Protein AF-A0A7W7YBB4-F1 (afdb_monomer_lite)

Organism: NCBI:txid48466

Secondary structure (DSSP, 8-state):
-----------------------PPPS--EEEEEEEEEEEEEEEEEEETTEEEEEEEEEEPPSS-EETTEE-S-TTS--GGGGGTTTS-GGG-EEEEEE-SSEEEEEEETTEEEEEEEE-SSS-EEEEEEEEEEPP----

Radius of gyration: 27.36 Å; chains: 1; bounding box: 94×50×56 Å

Structure (mmCIF, N/CA/C/O backbone):
data_AF-A0A7W7YBB4-F1
#
_entry.id   AF-A0A7W7YBB4-F1
#
loop_
_atom_site.group_PDB
_atom_site.id
_atom_site.type_symbol
_atom_site.label_atom_id
_atom_site.label_alt_id
_atom_site.label_comp_id
_atom_site.label_asym_id
_atom_site.label_entity_id
_atom_site.label_seq_id
_atom_site.pdbx_PDB_ins_code
_atom_site.Cartn_x
_atom_site.Cartn_y
_atom_site.Cartn_z
_atom_site.occupancy
_atom_site.B_iso_or_equiv
_atom_site.auth_seq_id
_atom_site.auth_comp_id
_atom_site.auth_asym_id
_atom_site.auth_atom_id
_atom_site.pdbx_PDB_model_num
ATOM 1 N N . MET A 1 1 ? -77.960 39.486 -34.365 1.00 40.31 1 MET A N 1
ATOM 2 C CA . MET A 1 1 ? -78.435 38.258 -33.691 1.00 40.31 1 MET A CA 1
ATOM 3 C C . MET A 1 1 ? -77.404 37.871 -32.629 1.00 40.31 1 MET A C 1
ATOM 5 O O . MET A 1 1 ? -76.237 37.756 -32.965 1.00 40.31 1 MET A O 1
ATOM 9 N N . LYS A 1 2 ? -77.806 37.797 -31.354 1.00 44.59 2 LYS A N 1
ATOM 10 C CA . LYS A 1 2 ? -77.081 37.170 -30.216 1.00 44.59 2 LYS A CA 1
ATOM 11 C C . LYS A 1 2 ? -77.630 35.730 -30.049 1.00 44.59 2 LYS A C 1
ATOM 13 O O . LYS A 1 2 ? -78.729 35.525 -30.568 1.00 44.59 2 LYS A O 1
ATOM 18 N N . PRO A 1 3 ? -77.089 34.820 -29.205 1.00 62.47 3 PRO A N 1
ATOM 19 C CA . PRO A 1 3 ? -75.742 34.640 -28.608 1.00 62.47 3 PRO A CA 1
ATOM 20 C C . PRO A 1 3 ? -75.296 33.139 -28.579 1.00 62.47 3 PRO A C 1
ATOM 22 O O . PRO A 1 3 ? -75.995 32.302 -29.135 1.00 62.47 3 PRO A O 1
ATOM 25 N N . LEU A 1 4 ? -74.176 32.805 -27.902 1.00 46.91 4 LEU A N 1
ATOM 26 C CA . LEU A 1 4 ? -73.965 31.692 -26.920 1.00 46.91 4 LEU A CA 1
ATOM 27 C C . LEU A 1 4 ? -72.437 31.431 -26.777 1.00 46.91 4 LEU A C 1
ATOM 29 O O . LEU A 1 4 ? -71.794 31.168 -27.782 1.00 46.91 4 LEU A O 1
ATOM 33 N N . LEU A 1 5 ? -71.730 31.772 -25.686 1.00 47.12 5 LEU A N 1
ATOM 34 C CA . LEU A 1 5 ? -71.614 31.232 -24.304 1.00 47.12 5 LEU A CA 1
ATOM 35 C C . LEU A 1 5 ? -70.671 30.014 -24.113 1.00 47.12 5 LEU A C 1
ATOM 37 O O . LEU A 1 5 ? -70.660 29.116 -24.942 1.00 47.12 5 LEU A O 1
ATOM 41 N N . ALA A 1 6 ? -70.014 30.004 -22.934 1.00 48.47 6 ALA A N 1
ATOM 42 C CA . ALA A 1 6 ? -69.129 29.012 -22.269 1.00 48.47 6 ALA A CA 1
ATOM 43 C C . ALA A 1 6 ? -67.617 29.329 -22.397 1.00 48.47 6 ALA A C 1
ATOM 45 O O . ALA A 1 6 ? -67.086 29.307 -23.496 1.00 48.47 6 ALA A O 1
ATOM 46 N N . SER A 1 7 ? -66.847 29.772 -21.386 1.00 49.47 7 SER A N 1
ATOM 47 C CA . SER A 1 7 ? -66.722 29.510 -19.930 1.00 49.47 7 SER A CA 1
ATOM 48 C C . SER A 1 7 ? -66.064 28.171 -19.558 1.00 49.47 7 SER A C 1
ATOM 50 O O . SER A 1 7 ? -66.705 27.135 -19.675 1.00 49.47 7 SER A O 1
ATOM 52 N N . ALA A 1 8 ? -64.814 28.237 -19.070 1.00 47.44 8 ALA A N 1
ATOM 53 C CA . ALA A 1 8 ? -64.147 27.373 -18.068 1.00 47.44 8 ALA A CA 1
ATOM 54 C C . ALA A 1 8 ? -62.680 27.866 -17.951 1.00 47.44 8 ALA A C 1
ATOM 56 O O . ALA A 1 8 ? -61.993 27.954 -18.959 1.00 47.44 8 ALA A O 1
ATOM 57 N N . CYS A 1 9 ? -62.194 28.459 -16.854 1.00 44.44 9 CYS A N 1
ATOM 58 C CA . CYS A 1 9 ? -61.865 27.904 -15.532 1.00 44.44 9 CYS A CA 1
ATOM 59 C C . CYS A 1 9 ? -60.781 26.800 -15.566 1.00 44.44 9 CYS A C 1
ATOM 61 O O . CYS A 1 9 ? -61.078 25.652 -15.873 1.00 44.44 9 CYS A O 1
ATOM 63 N N . ALA A 1 10 ? -59.540 27.153 -15.207 1.00 50.56 10 ALA A N 1
ATOM 64 C CA . ALA A 1 10 ? -58.478 26.243 -14.751 1.00 50.56 10 ALA A CA 1
ATOM 65 C C . ALA A 1 10 ? -57.489 27.080 -13.910 1.00 50.56 10 ALA A C 1
ATOM 67 O O . ALA A 1 10 ? -56.784 27.932 -14.440 1.00 50.56 10 ALA A O 1
ATOM 68 N N . LEU A 1 11 ? -57.688 27.171 -12.594 1.00 48.59 11 LEU A N 1
ATOM 69 C CA . LEU A 1 11 ? -57.142 26.303 -11.540 1.00 48.59 11 LEU A CA 1
ATOM 70 C C . LEU A 1 11 ? -55.603 26.345 -11.471 1.00 48.59 11 LEU A C 1
ATOM 72 O O . LEU A 1 11 ? -54.901 25.657 -12.205 1.00 48.59 11 LEU A O 1
ATOM 76 N N . ALA A 1 12 ? -55.099 27.178 -10.556 1.00 54.44 12 ALA A N 1
ATOM 77 C CA . ALA A 1 12 ? -53.690 27.272 -10.204 1.00 54.44 12 ALA A CA 1
ATOM 78 C C . ALA A 1 12 ? -53.240 25.996 -9.471 1.00 54.44 12 ALA A C 1
ATOM 80 O O . ALA A 1 12 ? -53.745 25.681 -8.393 1.00 54.44 12 ALA A O 1
ATOM 81 N N . LEU A 1 13 ? -52.281 25.272 -10.050 1.00 49.94 13 LEU A N 1
ATOM 82 C CA . LEU A 1 13 ? -51.603 24.152 -9.403 1.00 49.94 13 LEU A CA 1
ATOM 83 C C . LEU A 1 13 ? -50.453 24.692 -8.545 1.00 49.94 13 LEU A C 1
ATOM 85 O O . LEU A 1 13 ? -49.400 25.076 -9.050 1.00 49.94 13 LEU A O 1
ATOM 89 N N . LEU A 1 14 ? -50.673 24.719 -7.232 1.00 50.62 14 LEU A N 1
ATOM 90 C CA . LEU A 1 14 ? -49.610 24.815 -6.237 1.00 50.62 14 LEU A CA 1
ATOM 91 C C . LEU A 1 14 ? -48.847 23.487 -6.252 1.00 50.62 14 LEU A C 1
ATOM 93 O O . LEU A 1 14 ? -49.350 22.473 -5.771 1.00 50.62 14 LEU A O 1
ATOM 97 N N . PHE A 1 15 ? -47.642 23.476 -6.820 1.00 52.72 15 PHE A N 1
ATOM 98 C CA . PHE A 1 15 ? -46.742 22.338 -6.676 1.00 52.72 15 PHE A CA 1
ATOM 99 C C . PHE A 1 15 ? -46.241 22.297 -5.234 1.00 52.72 15 PHE A C 1
ATOM 101 O O . PHE A 1 15 ? -45.416 23.110 -4.818 1.00 52.72 15 PHE A O 1
ATOM 108 N N . SER A 1 16 ? -46.761 21.343 -4.464 1.00 51.19 16 SER A N 1
ATOM 109 C CA . SER A 1 16 ? -46.169 20.926 -3.200 1.00 51.19 16 SER A CA 1
ATOM 110 C C . SER A 1 16 ? -44.734 20.477 -3.471 1.00 51.19 16 SER A C 1
ATOM 112 O O . SER A 1 16 ? -44.508 19.442 -4.098 1.00 51.19 16 SER A O 1
ATOM 114 N N . THR A 1 17 ? -43.751 21.258 -3.022 1.00 56.28 17 THR A N 1
ATOM 115 C CA . THR A 1 17 ? -42.351 20.835 -2.985 1.00 56.28 17 THR A CA 1
ATOM 116 C C . THR A 1 17 ? -42.243 19.702 -1.976 1.00 56.28 17 THR A C 1
ATOM 118 O O . THR A 1 17 ? -42.131 19.921 -0.771 1.00 56.28 17 THR A O 1
ATOM 121 N N . SER A 1 18 ? -42.366 18.480 -2.485 1.00 59.34 18 SER A N 1
ATOM 122 C CA . SER A 1 18 ? -42.124 17.253 -1.747 1.00 59.34 18 SER A CA 1
ATOM 123 C C . SER A 1 18 ? -40.697 17.303 -1.203 1.00 59.34 18 SER A C 1
ATOM 125 O O . SER A 1 18 ? -39.739 17.308 -1.978 1.00 59.34 18 SER A O 1
ATOM 127 N N . CYS A 1 19 ? -40.545 17.354 0.121 1.00 52.53 19 CYS A N 1
ATOM 128 C CA . CYS A 1 19 ? -39.281 17.072 0.792 1.00 52.53 19 CYS A CA 1
ATOM 129 C C . CYS A 1 19 ? -38.967 15.580 0.619 1.00 52.53 19 CYS A C 1
ATOM 131 O O . CYS A 1 19 ? -39.062 14.795 1.559 1.00 52.53 19 CYS A O 1
ATOM 133 N N . CYS A 1 20 ? -38.611 15.161 -0.593 1.00 46.78 20 CYS A N 1
ATOM 134 C CA . CYS A 1 20 ? -37.910 13.906 -0.784 1.00 46.78 20 CYS A CA 1
ATOM 135 C C . CYS A 1 20 ? -36.485 14.130 -0.279 1.00 46.78 20 CYS A C 1
ATOM 137 O O . CYS A 1 20 ? -35.582 14.466 -1.040 1.00 46.78 20 CYS A O 1
ATOM 139 N N . THR A 1 21 ? -36.293 13.993 1.032 1.00 58.56 21 THR A N 1
ATOM 140 C CA . THR A 1 21 ? -34.972 13.747 1.599 1.00 58.56 21 THR A CA 1
ATOM 141 C C . THR A 1 21 ? -34.502 12.421 1.018 1.00 58.56 21 THR A C 1
ATOM 143 O O . THR A 1 21 ? -34.891 11.352 1.485 1.00 58.56 21 THR A O 1
ATOM 146 N N . THR A 1 22 ? -33.720 12.485 -0.058 1.00 64.38 22 THR A N 1
ATOM 147 C CA . THR A 1 22 ? -32.945 11.348 -0.550 1.00 64.38 22 THR A CA 1
ATOM 148 C C . THR A 1 22 ? -32.185 10.772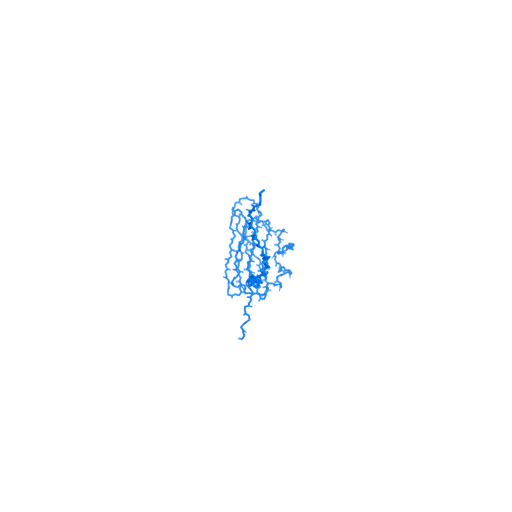 0.644 1.00 64.38 22 THR A C 1
ATOM 150 O O . THR A 1 22 ? -31.536 11.552 1.347 1.00 64.38 22 THR A O 1
ATOM 153 N N . PRO A 1 23 ? -32.256 9.456 0.921 1.00 58.09 23 PRO A N 1
ATOM 154 C CA . PRO A 1 23 ? -31.401 8.854 1.928 1.00 58.09 23 PRO A CA 1
ATOM 155 C C . PRO A 1 23 ? -29.959 9.199 1.567 1.00 58.09 23 PRO A C 1
ATOM 157 O O . PRO A 1 23 ? -29.463 8.795 0.515 1.00 58.09 23 PRO A O 1
ATOM 160 N N . GLN A 1 24 ? -29.310 10.011 2.400 1.00 45.81 24 GLN A N 1
ATOM 161 C CA . GLN A 1 24 ? -27.883 10.243 2.278 1.00 45.81 24 GLN A CA 1
ATOM 162 C C . GLN A 1 24 ? -27.221 8.862 2.379 1.00 45.81 24 GLN A C 1
ATOM 164 O O . GLN A 1 24 ? -27.558 8.123 3.313 1.00 45.81 24 GLN A O 1
ATOM 169 N N . PRO A 1 25 ? -26.343 8.474 1.434 1.00 55.91 25 PRO A N 1
ATOM 170 C CA . PRO A 1 25 ? -25.557 7.259 1.577 1.00 55.91 25 PRO A CA 1
ATOM 171 C C . PRO A 1 25 ? -24.964 7.232 2.989 1.00 55.91 25 PRO A C 1
ATOM 173 O O . PRO A 1 25 ? -24.555 8.296 3.476 1.00 55.91 25 PRO A O 1
ATOM 176 N N . PRO A 1 26 ? -24.967 6.078 3.680 1.00 57.22 26 PRO A N 1
ATOM 177 C CA . PRO A 1 26 ? -24.345 5.974 4.991 1.00 57.22 26 PRO A CA 1
ATOM 178 C C . PRO A 1 26 ? -22.961 6.626 4.940 1.00 57.22 26 PRO A C 1
ATOM 180 O O . PRO A 1 26 ? -22.217 6.391 3.988 1.00 57.22 26 PRO A O 1
ATOM 183 N N . ALA A 1 27 ? -22.663 7.498 5.909 1.00 58.38 27 ALA A N 1
ATOM 184 C CA . ALA A 1 27 ? -21.387 8.206 5.978 1.00 58.38 27 ALA A CA 1
ATOM 185 C C . ALA A 1 27 ? -20.231 7.223 5.746 1.00 58.38 27 ALA A C 1
ATOM 187 O O . ALA A 1 27 ? -20.243 6.150 6.351 1.00 58.38 27 ALA A O 1
ATOM 188 N N . ASP A 1 28 ? -19.284 7.580 4.866 1.00 66.62 28 ASP A N 1
ATOM 189 C CA . ASP A 1 28 ? -18.269 6.665 4.331 1.00 66.62 28 ASP A CA 1
ATOM 190 C C . ASP A 1 28 ? -17.669 5.774 5.427 1.00 66.62 28 ASP A C 1
ATOM 192 O O . ASP A 1 28 ? -16.896 6.205 6.296 1.00 66.62 28 ASP A O 1
ATOM 196 N N . HIS A 1 29 ? -18.069 4.501 5.372 1.00 88.75 29 HIS A N 1
ATOM 197 C CA . HIS A 1 29 ? -17.643 3.443 6.284 1.00 88.75 29 HIS A CA 1
ATOM 198 C C . HIS A 1 29 ? -16.174 3.060 6.086 1.00 88.75 29 HIS A C 1
ATOM 200 O O . HIS A 1 29 ? -15.667 2.228 6.832 1.00 88.75 29 HIS A O 1
ATOM 206 N N . TYR A 1 30 ? -15.498 3.665 5.111 1.00 95.31 30 TYR A N 1
ATOM 207 C CA . TYR A 1 30 ? -14.139 3.362 4.705 1.00 95.31 30 TYR A CA 1
ATOM 208 C C . TYR A 1 30 ? -13.299 4.633 4.674 1.00 95.31 30 TYR A C 1
ATOM 210 O O . TYR A 1 30 ? -13.798 5.706 4.343 1.00 95.31 30 TYR A O 1
ATOM 218 N N . GLU A 1 31 ? -12.016 4.485 4.972 1.00 96.75 31 GLU A N 1
ATOM 219 C CA . GLU A 1 31 ? -10.987 5.413 4.514 1.00 96.75 31 GLU A CA 1
ATOM 220 C C . GLU A 1 31 ? -10.274 4.789 3.315 1.00 96.75 31 GLU A C 1
ATOM 222 O O . GLU A 1 31 ? -10.093 3.568 3.253 1.00 96.75 31 GLU A O 1
ATOM 227 N N . TYR A 1 32 ? -9.867 5.617 2.359 1.00 97.56 32 TYR A N 1
ATOM 228 C CA . TYR A 1 32 ? -9.181 5.156 1.158 1.00 97.56 32 TYR A CA 1
ATOM 229 C C . TYR A 1 32 ? -7.693 5.483 1.247 1.00 97.56 32 TYR A C 1
ATOM 231 O O . TYR A 1 32 ? -7.305 6.616 1.520 1.00 97.56 32 TYR A O 1
ATOM 239 N N . LEU A 1 33 ? -6.863 4.474 1.005 1.00 98.50 33 LEU A N 1
ATOM 240 C CA . LEU A 1 33 ? -5.412 4.581 0.928 1.00 98.50 33 LEU A CA 1
ATOM 241 C C . LEU A 1 33 ? -4.982 4.317 -0.512 1.00 98.50 33 LEU A C 1
ATOM 243 O O . LEU A 1 33 ? -5.308 3.270 -1.068 1.00 98.50 33 LEU A O 1
ATOM 247 N N . THR A 1 34 ? -4.225 5.234 -1.110 1.00 98.56 34 THR A N 1
ATOM 248 C CA . THR A 1 34 ? -3.600 4.996 -2.419 1.00 98.56 34 THR A CA 1
ATOM 249 C C . THR A 1 34 ? -2.100 4.785 -2.274 1.00 98.56 34 THR A C 1
ATOM 251 O O . THR A 1 34 ? -1.429 5.603 -1.654 1.00 98.56 34 THR A O 1
ATOM 254 N N . ILE A 1 35 ? -1.571 3.720 -2.874 1.00 98.25 35 ILE A N 1
ATOM 255 C CA . ILE A 1 35 ? -0.129 3.472 -3.005 1.00 98.25 35 ILE A CA 1
ATOM 256 C C . ILE A 1 35 ? 0.208 3.454 -4.491 1.00 98.25 35 ILE A C 1
ATOM 258 O O . ILE A 1 35 ? -0.499 2.816 -5.272 1.00 98.25 35 ILE A O 1
ATOM 262 N N . SER A 1 36 ? 1.266 4.144 -4.898 1.00 98.00 36 SER A N 1
ATOM 263 C CA . SER A 1 36 ? 1.744 4.118 -6.284 1.00 98.00 36 SER A CA 1
ATOM 264 C C . SER A 1 36 ? 3.245 4.334 -6.365 1.00 98.00 36 SER A C 1
ATOM 266 O O . SER A 1 36 ? 3.825 4.878 -5.434 1.00 98.00 36 SER A O 1
ATOM 268 N N . GLY A 1 37 ? 3.852 3.958 -7.481 1.00 96.44 37 GLY A N 1
ATOM 269 C CA . GLY A 1 37 ? 5.269 4.189 -7.749 1.00 96.44 37 GLY A CA 1
ATOM 270 C C . GLY A 1 37 ? 5.726 3.444 -8.992 1.00 96.44 37 GLY A C 1
ATOM 271 O O . GLY A 1 37 ? 4.935 2.721 -9.615 1.00 96.44 37 GLY A O 1
ATOM 272 N N . LEU A 1 38 ? 6.990 3.641 -9.350 1.00 96.56 38 LEU A N 1
ATOM 273 C CA . LEU A 1 38 ? 7.649 2.863 -10.384 1.00 96.56 38 LEU A CA 1
ATOM 274 C C . LEU A 1 38 ? 8.139 1.544 -9.770 1.00 96.56 38 LEU A C 1
ATOM 276 O O . LEU A 1 38 ? 8.909 1.559 -8.816 1.00 96.56 38 LEU A O 1
ATOM 280 N N . ILE A 1 39 ? 7.671 0.408 -10.286 1.00 96.75 39 ILE A N 1
ATOM 281 C CA . ILE A 1 39 ? 8.055 -0.924 -9.799 1.00 96.75 39 ILE A CA 1
ATOM 282 C C . ILE A 1 39 ? 8.870 -1.618 -10.882 1.00 96.75 39 ILE A C 1
ATOM 284 O O . ILE A 1 39 ? 8.464 -1.628 -12.041 1.00 96.75 39 ILE A O 1
ATOM 288 N N . ASP A 1 40 ? 10.004 -2.184 -10.480 1.00 96.38 40 ASP A N 1
ATOM 289 C CA . ASP A 1 40 ? 10.891 -3.007 -11.299 1.00 96.38 40 ASP A CA 1
ATOM 290 C C . ASP A 1 40 ? 11.173 -4.280 -10.499 1.00 96.38 40 ASP A C 1
ATOM 292 O O . ASP A 1 40 ? 12.099 -4.316 -9.693 1.00 96.38 40 ASP A O 1
ATOM 296 N N . GLY A 1 41 ? 10.331 -5.302 -10.668 1.00 96.31 41 GLY A N 1
ATOM 297 C CA . GLY A 1 41 ? 10.408 -6.560 -9.925 1.00 96.31 41 GLY A CA 1
ATOM 298 C C . GLY A 1 41 ? 9.308 -6.706 -8.874 1.00 96.31 41 GLY A C 1
ATOM 299 O O . GLY A 1 41 ? 8.134 -6.525 -9.180 1.00 96.31 41 GLY A O 1
ATOM 300 N N . SER A 1 42 ? 9.655 -7.100 -7.645 1.00 96.56 42 SER A N 1
ATOM 301 C CA . SER A 1 42 ? 8.668 -7.573 -6.656 1.00 96.56 42 SER A CA 1
ATOM 302 C C . SER A 1 42 ? 8.788 -6.896 -5.297 1.00 96.56 42 SER A C 1
ATOM 304 O O . SER A 1 42 ? 9.846 -6.939 -4.658 1.00 96.56 42 SER A O 1
ATOM 306 N N . GLU A 1 43 ? 7.653 -6.401 -4.801 1.00 97.44 43 GLU A N 1
ATOM 307 C CA . GLU A 1 43 ? 7.526 -5.700 -3.526 1.00 97.44 43 GLU A CA 1
ATOM 308 C C . GLU A 1 43 ? 6.477 -6.329 -2.615 1.00 97.44 43 GLU A C 1
ATOM 310 O O . GLU A 1 43 ? 5.355 -6.636 -3.023 1.00 97.44 43 GLU A O 1
ATOM 315 N N . LYS A 1 44 ? 6.821 -6.445 -1.330 1.00 98.12 44 LYS A N 1
ATOM 316 C CA . LYS A 1 44 ? 5.899 -6.854 -0.268 1.00 98.12 44 LYS A CA 1
ATOM 317 C C . LYS A 1 44 ? 5.803 -5.766 0.793 1.00 98.12 44 LYS A C 1
ATOM 319 O O . LYS A 1 44 ? 6.784 -5.476 1.478 1.00 98.12 44 LYS A O 1
ATOM 324 N N . PHE A 1 45 ? 4.600 -5.247 1.006 1.00 98.19 45 PHE A N 1
ATOM 325 C CA . PHE A 1 45 ? 4.294 -4.290 2.067 1.00 98.19 45 PHE A CA 1
ATOM 326 C C . PHE A 1 45 ? 3.361 -4.918 3.096 1.00 98.19 45 PHE A C 1
ATOM 328 O O . PHE A 1 45 ? 2.248 -5.313 2.767 1.00 98.19 45 PHE A O 1
ATOM 335 N N . THR A 1 46 ? 3.796 -5.005 4.349 1.00 98.62 46 THR A N 1
ATOM 336 C CA . THR A 1 46 ? 2.983 -5.500 5.466 1.00 98.62 46 THR A CA 1
ATOM 337 C C . THR A 1 46 ? 2.472 -4.322 6.278 1.00 98.62 46 THR A C 1
ATOM 339 O O . THR A 1 46 ? 3.260 -3.574 6.858 1.00 98.62 46 THR A O 1
ATOM 342 N N . PHE A 1 47 ? 1.155 -4.169 6.325 1.00 98.75 47 PHE A N 1
ATOM 343 C CA . PHE A 1 47 ? 0.458 -3.101 7.023 1.00 98.75 47 PHE A CA 1
ATOM 344 C C . PHE A 1 47 ? -0.094 -3.626 8.342 1.00 98.75 47 PHE A C 1
ATOM 346 O O . PHE A 1 47 ? -0.817 -4.619 8.366 1.00 98.75 47 PHE A O 1
ATOM 353 N N . SER A 1 48 ? 0.241 -2.953 9.439 1.00 98.62 48 SER A N 1
ATOM 354 C CA . SER A 1 48 ? -0.194 -3.303 10.795 1.00 98.62 48 SER A CA 1
ATOM 355 C C . SER A 1 48 ? -0.402 -2.038 11.633 1.00 98.62 48 SER A C 1
ATOM 357 O O . SER A 1 48 ? 0.128 -0.981 11.275 1.00 98.62 48 SER A O 1
ATOM 359 N N . PRO A 1 49 ? -1.069 -2.108 12.798 1.00 98.31 49 PRO A N 1
ATOM 360 C CA . PRO A 1 49 ? -1.219 -0.943 13.666 1.00 98.31 49 PRO A CA 1
ATOM 361 C C . PRO A 1 49 ? 0.127 -0.330 14.089 1.00 98.31 49 PRO A C 1
ATOM 363 O O . PRO A 1 49 ? 0.217 0.876 14.298 1.00 98.31 49 PRO A O 1
ATOM 366 N N . ALA A 1 50 ? 1.190 -1.140 14.169 1.00 97.94 50 ALA A N 1
ATOM 367 C CA . ALA A 1 50 ? 2.531 -0.689 14.541 1.00 97.94 50 ALA A CA 1
ATOM 368 C C . ALA A 1 50 ? 3.260 0.070 13.418 1.00 97.94 50 ALA A C 1
ATOM 370 O O . ALA A 1 50 ? 4.167 0.858 13.691 1.00 97.94 50 ALA A O 1
ATOM 371 N N . GLY A 1 51 ? 2.901 -0.163 12.155 1.00 98.12 51 GLY A N 1
ATOM 372 C CA . GLY A 1 51 ? 3.605 0.437 11.030 1.00 98.12 51 GLY A CA 1
ATOM 373 C C . GLY A 1 51 ? 3.429 -0.302 9.713 1.00 98.12 51 GLY A C 1
ATOM 374 O O . GLY A 1 51 ? 2.719 -1.308 9.623 1.00 98.12 51 GLY A O 1
ATOM 375 N N . VAL A 1 52 ? 4.141 0.208 8.709 1.00 98.19 52 VAL A N 1
ATOM 376 C CA . VAL A 1 52 ? 4.257 -0.394 7.381 1.00 98.19 52 VAL A CA 1
ATOM 377 C C . VAL A 1 52 ? 5.679 -0.911 7.228 1.00 98.19 52 VAL A C 1
ATOM 379 O O . VAL A 1 52 ? 6.634 -0.145 7.346 1.00 98.19 52 VAL A O 1
ATOM 382 N N . GLN A 1 53 ? 5.814 -2.211 6.995 1.00 97.75 53 GLN A N 1
ATOM 383 C CA . GLN A 1 53 ? 7.098 -2.857 6.746 1.00 97.75 53 GLN A CA 1
ATOM 384 C C . GLN A 1 53 ? 7.206 -3.223 5.277 1.00 97.75 53 GLN A C 1
ATOM 386 O O . GLN A 1 53 ? 6.272 -3.780 4.706 1.00 97.75 53 GLN A O 1
ATOM 391 N N . TRP A 1 54 ? 8.359 -2.949 4.689 1.00 96.56 54 TRP A N 1
ATOM 392 C CA . TRP A 1 54 ? 8.632 -3.229 3.293 1.00 96.56 54 TRP A CA 1
ATOM 393 C C . TRP A 1 54 ? 9.732 -4.276 3.148 1.00 96.56 54 TRP A C 1
ATOM 395 O O . TRP A 1 54 ? 10.742 -4.240 3.856 1.00 96.56 54 TRP A O 1
ATOM 405 N N . VAL A 1 55 ? 9.530 -5.195 2.210 1.00 96.62 55 VAL A N 1
ATOM 406 C CA . VAL A 1 55 ? 10.532 -6.157 1.764 1.00 96.62 55 VAL A CA 1
ATOM 407 C C . VAL A 1 55 ? 10.597 -6.111 0.242 1.00 96.62 55 VAL A C 1
ATOM 409 O O . VAL A 1 55 ? 9.655 -6.536 -0.426 1.00 96.62 55 VAL A O 1
ATOM 412 N N . HIS A 1 56 ? 11.736 -5.653 -0.269 1.00 95.81 56 HIS A N 1
ATOM 413 C CA . HIS A 1 56 ? 12.124 -5.806 -1.665 1.00 95.81 56 HIS A CA 1
ATOM 414 C C . HIS A 1 56 ? 12.577 -7.237 -1.947 1.00 95.81 56 HIS A C 1
ATOM 416 O O . HIS A 1 56 ? 13.213 -7.871 -1.092 1.00 95.81 56 HIS A O 1
ATOM 422 N N . ARG A 1 57 ? 12.269 -7.756 -3.137 1.00 93.81 57 ARG A N 1
ATOM 423 C CA . ARG A 1 57 ? 12.646 -9.124 -3.520 1.00 93.81 57 ARG A CA 1
ATOM 424 C C . ARG A 1 57 ? 13.489 -9.210 -4.780 1.00 93.81 57 ARG A C 1
ATOM 426 O O . ARG A 1 57 ? 14.445 -9.987 -4.782 1.00 93.81 57 ARG A O 1
ATOM 433 N N . HIS A 1 58 ? 13.147 -8.471 -5.828 1.00 93.50 58 HIS A N 1
ATOM 434 C CA . HIS A 1 58 ? 13.741 -8.669 -7.147 1.00 93.50 58 HIS A CA 1
ATOM 435 C C . HIS A 1 58 ? 14.013 -7.346 -7.853 1.00 93.50 58 HIS A C 1
ATOM 437 O O . HIS A 1 58 ? 13.161 -6.475 -7.830 1.00 93.50 58 HIS A O 1
ATOM 443 N N . TRP A 1 59 ? 15.168 -7.294 -8.525 1.00 94.50 59 TRP A N 1
ATOM 444 C CA . TRP A 1 59 ? 15.670 -6.214 -9.383 1.00 94.50 59 TRP A CA 1
ATOM 445 C C . TRP A 1 59 ? 15.961 -4.891 -8.674 1.00 94.50 59 TRP A C 1
ATOM 447 O O . TRP A 1 59 ? 16.906 -4.859 -7.882 1.00 94.50 59 TRP A O 1
ATOM 457 N N . SER A 1 60 ? 15.274 -3.807 -9.038 1.00 93.94 60 SER A N 1
ATOM 458 C CA . SER A 1 60 ? 15.629 -2.457 -8.604 1.00 93.94 60 SER A CA 1
ATOM 459 C C . SER A 1 60 ? 14.682 -1.990 -7.514 1.00 93.94 60 SER A C 1
ATOM 461 O O . SER A 1 60 ? 13.466 -2.102 -7.630 1.00 93.94 60 SER A O 1
ATOM 463 N N . GLU A 1 61 ? 15.245 -1.421 -6.453 1.00 92.62 61 GLU A N 1
ATOM 464 C CA . GLU A 1 61 ? 14.441 -0.837 -5.388 1.00 92.62 61 GLU A CA 1
ATOM 465 C C . GLU A 1 61 ? 13.724 0.430 -5.883 1.00 92.62 61 GLU A C 1
ATOM 467 O O . GLU A 1 61 ? 14.376 1.291 -6.479 1.00 92.62 61 GLU A O 1
ATOM 472 N N . PRO A 1 62 ? 12.421 0.595 -5.598 1.00 89.94 62 PRO A 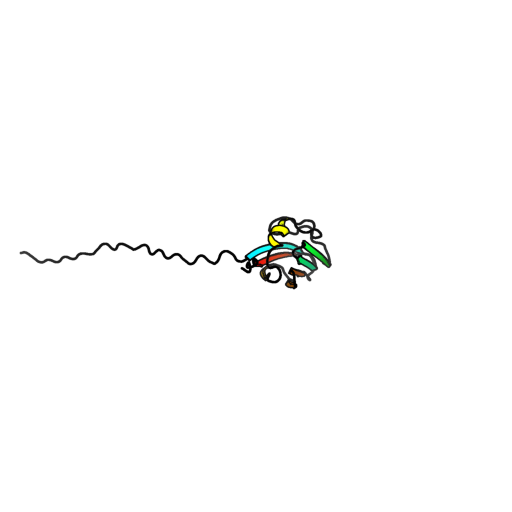N 1
ATOM 473 C CA . PRO A 1 62 ? 11.701 1.815 -5.919 1.00 89.94 62 PRO A CA 1
ATOM 474 C C . PRO A 1 62 ? 12.169 2.969 -5.019 1.00 89.94 62 PRO A C 1
ATOM 476 O O . PRO A 1 62 ? 12.234 2.834 -3.792 1.00 89.94 62 PRO A O 1
ATOM 479 N N . ASP A 1 63 ? 12.450 4.129 -5.615 1.00 87.75 63 ASP A N 1
ATOM 480 C CA . ASP A 1 63 ? 12.888 5.350 -4.921 1.00 87.75 63 ASP A CA 1
ATOM 481 C C . ASP A 1 63 ? 11.869 6.508 -4.995 1.00 87.75 63 ASP A C 1
ATOM 483 O O . ASP A 1 63 ? 12.022 7.524 -4.308 1.00 87.75 63 ASP A O 1
ATOM 487 N N . ASP A 1 64 ? 10.780 6.330 -5.749 1.00 87.88 64 ASP A N 1
ATOM 488 C CA . ASP A 1 64 ? 9.772 7.350 -6.055 1.00 87.88 64 ASP A CA 1
ATOM 489 C C . ASP A 1 64 ? 8.340 6.967 -5.632 1.00 87.88 64 ASP A C 1
ATOM 491 O O . ASP A 1 64 ? 7.349 7.496 -6.145 1.00 87.88 64 ASP A O 1
ATOM 495 N N . MET A 1 65 ? 8.212 6.073 -4.646 1.00 95.50 65 MET A N 1
ATOM 496 C CA . MET A 1 65 ? 6.910 5.661 -4.118 1.00 95.50 65 MET A CA 1
ATOM 497 C C . MET A 1 65 ? 6.104 6.853 -3.582 1.00 95.50 65 MET A C 1
ATOM 499 O O . MET A 1 65 ? 6.630 7.807 -3.008 1.00 95.50 65 MET A O 1
ATOM 503 N N . VAL A 1 66 ? 4.784 6.755 -3.690 1.00 97.75 66 VAL A N 1
ATOM 504 C CA . VAL A 1 66 ? 3.804 7.719 -3.191 1.00 97.75 66 VAL A CA 1
ATOM 505 C C . VAL A 1 66 ? 2.828 6.993 -2.275 1.00 97.75 66 VAL A C 1
ATOM 507 O O . VAL A 1 66 ? 2.221 5.986 -2.643 1.00 97.75 66 VAL A O 1
ATOM 510 N N . PHE A 1 67 ? 2.665 7.539 -1.074 1.00 97.81 67 PHE A N 1
ATOM 511 C CA . PHE A 1 67 ? 1.759 7.070 -0.041 1.00 97.81 67 PHE A CA 1
ATOM 512 C C . PHE A 1 67 ? 0.665 8.107 0.196 1.00 97.81 67 PHE A C 1
ATOM 514 O O . PHE A 1 67 ? 0.919 9.183 0.740 1.00 97.81 67 PHE A O 1
ATOM 521 N N . ASP A 1 68 ? -0.556 7.778 -0.209 1.00 97.44 68 ASP A N 1
ATOM 522 C CA . ASP A 1 68 ? -1.736 8.634 -0.101 1.00 97.44 68 ASP A CA 1
ATOM 523 C C . ASP A 1 68 ? -1.483 10.062 -0.624 1.00 97.44 68 ASP A C 1
ATOM 525 O O . ASP A 1 68 ? -1.608 11.067 0.080 1.00 97.44 68 ASP A O 1
ATOM 529 N N . GLY A 1 69 ? -0.988 10.137 -1.862 1.00 96.00 69 GLY A N 1
ATOM 530 C CA . GLY A 1 69 ? -0.642 11.393 -2.534 1.00 96.00 69 GLY A CA 1
ATOM 531 C C . GLY A 1 69 ? 0.617 12.096 -2.012 1.00 96.00 69 GLY A C 1
ATOM 532 O O . GLY A 1 69 ? 1.017 13.105 -2.585 1.00 96.00 69 GLY A O 1
ATOM 533 N N . SER A 1 70 ? 1.263 11.589 -0.957 1.00 96.00 70 SER A N 1
ATOM 534 C CA . SER A 1 70 ? 2.504 12.154 -0.412 1.00 96.00 70 SER A CA 1
ATOM 535 C C . SER A 1 70 ? 3.725 11.326 -0.808 1.00 96.00 70 SER A C 1
ATOM 537 O O . SER A 1 70 ? 3.664 10.101 -0.722 1.00 96.00 70 SER A O 1
ATOM 539 N N . PRO A 1 71 ? 4.854 11.948 -1.189 1.00 95.62 71 PRO A N 1
ATOM 540 C CA . PRO A 1 71 ? 6.070 11.206 -1.496 1.00 95.62 71 PRO A CA 1
ATOM 541 C C . PRO A 1 71 ? 6.552 10.341 -0.325 1.00 95.62 71 PRO A C 1
ATOM 543 O O . PRO A 1 71 ? 6.541 10.765 0.835 1.00 95.62 71 PRO A O 1
ATOM 546 N N . TRP A 1 72 ? 7.013 9.137 -0.645 1.00 94.50 72 TRP A N 1
ATOM 547 C CA . TRP A 1 72 ? 7.521 8.133 0.282 1.00 94.50 72 TRP A CA 1
ATOM 548 C C . TRP A 1 72 ? 8.890 7.611 -0.185 1.00 94.50 72 TRP A C 1
ATOM 550 O O . TRP A 1 72 ? 9.075 6.437 -0.475 1.00 94.50 72 TRP A O 1
ATOM 560 N N . TYR A 1 73 ? 9.880 8.507 -0.203 1.00 86.62 73 TYR A N 1
ATOM 561 C CA . TYR A 1 73 ? 11.236 8.268 -0.731 1.00 86.62 73 TYR A CA 1
ATOM 562 C C . TYR A 1 73 ? 12.064 7.182 -0.021 1.00 86.62 73 TYR A C 1
ATOM 564 O O . TYR A 1 73 ? 13.162 6.853 -0.453 1.00 86.62 73 TYR A O 1
ATOM 572 N N . ASN A 1 74 ? 11.612 6.677 1.129 1.00 89.50 74 ASN A N 1
ATOM 573 C CA . ASN A 1 74 ? 12.300 5.595 1.828 1.00 89.50 74 ASN A CA 1
ATOM 574 C C . ASN A 1 74 ? 11.278 4.574 2.330 1.00 89.50 74 ASN A C 1
ATOM 576 O O . ASN A 1 74 ? 10.844 4.668 3.488 1.00 89.50 74 ASN A O 1
ATOM 580 N N . PRO A 1 75 ? 10.926 3.583 1.492 1.00 88.94 75 PRO A N 1
ATOM 581 C CA . PRO A 1 75 ? 9.932 2.583 1.849 1.00 88.94 75 PRO A CA 1
ATOM 582 C C . PRO A 1 75 ? 10.332 1.684 3.029 1.00 88.94 75 PRO A C 1
ATOM 584 O O . PRO A 1 75 ? 9.488 1.012 3.617 1.00 88.94 75 PRO A O 1
ATOM 587 N N . ARG A 1 76 ? 11.600 1.727 3.475 1.00 91.81 76 ARG A N 1
ATOM 588 C CA . ARG A 1 76 ? 12.064 1.023 4.688 1.00 91.81 76 ARG A CA 1
ATOM 589 C C . ARG A 1 76 ? 11.562 1.660 5.983 1.00 91.81 76 ARG A C 1
ATOM 591 O O . ARG A 1 76 ? 11.716 1.066 7.049 1.00 91.81 76 ARG A O 1
ATOM 598 N N . LYS A 1 77 ? 11.015 2.877 5.925 1.00 94.62 77 LYS A N 1
ATOM 599 C CA . LYS A 1 77 ? 10.439 3.579 7.078 1.00 94.62 77 LYS A CA 1
ATOM 600 C C . LYS A 1 77 ? 8.930 3.674 6.926 1.00 94.62 77 LYS A C 1
ATOM 602 O O . LYS A 1 77 ? 8.446 4.013 5.851 1.00 94.62 77 LYS A O 1
ATOM 607 N N . THR A 1 78 ? 8.202 3.487 8.026 1.00 96.88 78 THR A N 1
ATOM 608 C CA . THR A 1 78 ? 6.759 3.747 8.068 1.00 96.88 78 THR A CA 1
ATOM 609 C C . THR A 1 78 ? 6.464 5.168 7.557 1.00 96.88 78 THR A C 1
ATOM 611 O O . THR A 1 78 ? 7.062 6.127 8.059 1.00 96.88 78 THR A O 1
ATOM 614 N N . PRO A 1 79 ? 5.549 5.334 6.590 1.00 96.00 79 PRO A N 1
ATOM 615 C CA . PRO A 1 79 ? 5.181 6.643 6.070 1.00 96.00 79 PRO A CA 1
ATOM 616 C C . PRO A 1 79 ? 4.430 7.447 7.137 1.00 96.00 79 PRO A C 1
ATOM 618 O O . PRO A 1 79 ? 3.585 6.911 7.852 1.00 96.00 79 PRO A O 1
ATOM 621 N N . ALA A 1 80 ? 4.698 8.753 7.240 1.00 93.38 80 ALA A N 1
ATOM 622 C CA . ALA A 1 80 ? 4.146 9.603 8.305 1.00 93.38 80 ALA A CA 1
ATOM 623 C C . ALA A 1 80 ? 2.604 9.587 8.368 1.00 93.38 80 ALA A C 1
ATOM 625 O O . ALA A 1 80 ? 2.010 9.586 9.450 1.00 93.38 80 ALA A O 1
ATOM 626 N N . ARG A 1 81 ? 1.951 9.515 7.200 1.00 95.81 81 ARG A N 1
ATOM 627 C CA . ARG A 1 81 ? 0.487 9.457 7.067 1.00 95.81 81 ARG A CA 1
ATOM 628 C C . ARG A 1 81 ? -0.122 8.131 7.523 1.00 95.81 81 ARG A C 1
ATOM 630 O O . ARG A 1 81 ? -1.331 8.079 7.713 1.00 95.81 81 ARG A O 1
ATOM 637 N N . TRP A 1 82 ? 0.675 7.086 7.769 1.00 97.62 82 TRP A N 1
ATOM 638 C CA . TRP A 1 82 ? 0.153 5.791 8.222 1.00 97.62 82 TRP A CA 1
ATOM 639 C C . TRP A 1 82 ? -0.676 5.894 9.506 1.00 97.62 82 TRP A C 1
ATOM 641 O O . TRP A 1 82 ? -1.671 5.192 9.665 1.00 97.62 82 TRP A O 1
ATOM 651 N N . SER A 1 83 ? -0.311 6.826 10.389 1.00 96.62 83 SER A N 1
ATOM 652 C CA . SER A 1 83 ? -1.042 7.126 11.625 1.00 96.62 83 SER A CA 1
ATOM 653 C C . SER A 1 83 ? -2.546 7.387 11.426 1.00 96.62 83 SER A C 1
ATOM 655 O O . SER A 1 83 ? -3.326 7.113 12.335 1.00 96.62 83 SER A O 1
ATOM 657 N N . GLN A 1 84 ? -2.965 7.855 10.245 1.00 96.31 84 GLN A N 1
ATOM 658 C CA . GLN A 1 84 ? -4.371 8.108 9.899 1.00 96.31 84 GLN A CA 1
ATOM 659 C C . GLN A 1 84 ? -5.176 6.812 9.707 1.00 96.31 84 GLN A C 1
ATOM 661 O O . GLN A 1 84 ? -6.385 6.799 9.918 1.00 96.31 84 GLN A O 1
ATOM 666 N N . TYR A 1 85 ? -4.500 5.719 9.347 1.00 97.81 85 TYR A N 1
ATOM 667 C CA . TYR A 1 85 ? -5.110 4.433 9.009 1.00 97.81 85 TYR A CA 1
ATOM 668 C C . TYR A 1 85 ? -4.891 3.359 10.077 1.00 97.81 85 TYR A C 1
ATOM 670 O O . TYR A 1 85 ? -5.679 2.424 10.174 1.00 97.81 85 TYR A O 1
ATOM 678 N N . ALA A 1 86 ? -3.845 3.483 10.899 1.00 97.69 86 ALA A N 1
ATOM 679 C CA . ALA A 1 86 ? -3.398 2.443 11.834 1.00 97.69 86 ALA A CA 1
ATOM 680 C C . ALA A 1 86 ? -4.470 1.960 12.836 1.00 97.69 86 ALA A C 1
ATOM 682 O O . ALA A 1 86 ? -4.367 0.858 13.374 1.00 97.69 86 ALA A O 1
ATOM 683 N N . SER A 1 87 ? -5.497 2.772 13.106 1.00 97.00 87 SER A N 1
ATOM 684 C CA . SER A 1 87 ? -6.592 2.440 14.025 1.00 97.00 87 SER A CA 1
ATOM 685 C C . SER A 1 87 ? -7.795 1.762 13.358 1.00 97.00 87 SER A C 1
ATOM 687 O O . SER A 1 87 ? -8.661 1.257 14.081 1.00 97.00 87 SER A O 1
ATOM 689 N N . LEU A 1 88 ? -7.847 1.720 12.024 1.00 97.12 88 LEU A N 1
ATOM 690 C CA . LEU A 1 88 ? -8.945 1.164 11.230 1.00 97.12 88 LEU A CA 1
ATOM 691 C C . LEU A 1 88 ? -9.010 -0.371 11.303 1.00 97.12 88 LEU A C 1
ATOM 693 O O . LEU A 1 88 ? -8.179 -1.028 11.936 1.00 97.12 88 LEU A O 1
ATOM 697 N N . ASP A 1 89 ? -10.036 -0.950 10.685 1.00 97.31 89 ASP A N 1
ATOM 698 C CA . ASP A 1 89 ? -10.232 -2.395 10.577 1.00 97.31 89 ASP A CA 1
ATOM 699 C C . ASP A 1 89 ? -9.384 -2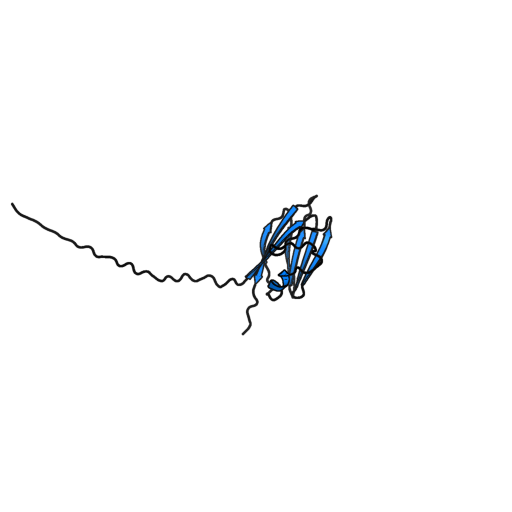.979 9.435 1.00 97.31 89 ASP A C 1
ATOM 701 O O . ASP A 1 89 ? -9.867 -3.286 8.345 1.00 97.31 89 ASP A O 1
ATOM 705 N N . LEU A 1 90 ? -8.074 -3.057 9.681 1.00 98.31 90 LEU A N 1
ATOM 706 C CA . LEU A 1 90 ? -7.078 -3.437 8.678 1.00 98.31 90 LEU A CA 1
ATOM 707 C C . LEU A 1 90 ? -7.297 -4.840 8.065 1.00 98.31 90 LEU A C 1
ATOM 709 O O . LEU A 1 90 ? -7.186 -4.937 6.843 1.00 98.31 90 LEU A O 1
ATOM 713 N N . PRO A 1 91 ? -7.646 -5.906 8.821 1.00 98.25 91 PRO A N 1
ATOM 714 C CA . PRO A 1 91 ? -7.885 -7.241 8.250 1.00 98.25 91 PRO A CA 1
ATOM 715 C C . PRO A 1 91 ? -8.964 -7.304 7.166 1.00 98.25 91 PRO A C 1
ATOM 717 O O . PRO A 1 91 ? -8.977 -8.233 6.362 1.00 98.25 91 PRO A O 1
ATOM 720 N N . HIS A 1 92 ? -9.864 -6.322 7.127 1.00 97.44 92 HIS A N 1
ATOM 721 C CA . HIS A 1 92 ? -10.974 -6.255 6.179 1.00 97.44 92 HIS A CA 1
ATOM 722 C C . HIS A 1 92 ? -10.735 -5.238 5.052 1.00 97.44 92 HIS A C 1
ATOM 724 O O . HIS A 1 92 ? -11.672 -4.833 4.360 1.00 97.44 92 HIS A O 1
ATOM 730 N N . ALA A 1 93 ? -9.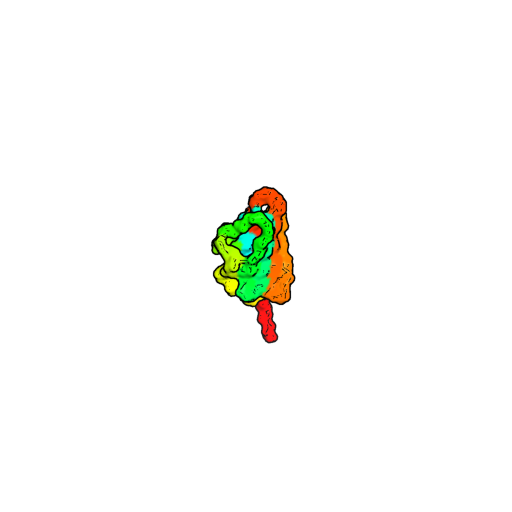486 -4.806 4.860 1.00 98.38 93 ALA A N 1
ATOM 731 C CA . ALA A 1 93 ? -9.105 -3.965 3.737 1.00 98.38 93 ALA A CA 1
ATOM 732 C C . ALA A 1 93 ? -9.341 -4.677 2.393 1.00 98.38 93 ALA A C 1
ATOM 734 O O . ALA A 1 93 ? -9.135 -5.882 2.257 1.00 98.38 93 ALA A O 1
ATOM 735 N N . THR A 1 94 ? -9.750 -3.922 1.371 1.00 98.31 94 THR A N 1
ATOM 736 C CA . THR A 1 94 ? -10.006 -4.455 0.022 1.00 98.31 94 THR A CA 1
ATOM 737 C C . THR A 1 94 ? -9.449 -3.538 -1.058 1.00 98.31 94 THR A C 1
ATOM 739 O O . THR A 1 94 ? -9.474 -2.315 -0.931 1.00 98.31 94 THR A O 1
ATOM 742 N N . ILE A 1 95 ? -8.951 -4.113 -2.155 1.00 98.56 95 ILE A N 1
ATOM 743 C CA . ILE A 1 95 ? -8.579 -3.335 -3.343 1.00 98.56 95 ILE A CA 1
ATOM 744 C C . ILE A 1 95 ? -9.858 -2.904 -4.065 1.00 98.56 95 ILE A C 1
ATOM 746 O O . ILE A 1 95 ? -10.658 -3.746 -4.469 1.00 98.56 95 ILE A O 1
ATOM 750 N N . THR A 1 96 ? -10.014 -1.600 -4.295 1.00 98.31 96 THR A N 1
ATOM 751 C CA . THR A 1 96 ? -11.128 -1.036 -5.081 1.00 98.31 96 THR A CA 1
ATOM 752 C C . THR A 1 96 ? -10.700 -0.590 -6.473 1.00 98.31 96 THR A C 1
ATOM 754 O O . THR A 1 96 ? -11.509 -0.595 -7.401 1.00 98.31 96 THR A O 1
ATOM 757 N N . LYS A 1 97 ? -9.424 -0.225 -6.646 1.00 98.19 97 LYS A N 1
ATOM 758 C CA . LYS A 1 97 ? -8.822 0.119 -7.940 1.00 98.19 97 LYS A CA 1
ATOM 759 C C . LYS A 1 97 ? -7.385 -0.374 -7.983 1.00 98.19 97 LYS A C 1
ATOM 761 O O . LYS A 1 97 ? -6.690 -0.317 -6.975 1.00 98.19 97 LYS A O 1
ATOM 766 N N . ARG A 1 98 ? -6.934 -0.815 -9.153 1.00 97.88 98 ARG A N 1
ATOM 767 C CA . ARG A 1 98 ? -5.529 -1.140 -9.418 1.00 97.88 98 ARG A CA 1
ATOM 768 C C . ARG A 1 98 ? -5.165 -0.834 -10.865 1.00 97.88 98 ARG A C 1
ATOM 770 O O . ARG A 1 98 ? -6.016 -0.943 -11.747 1.00 97.88 98 ARG A O 1
ATOM 777 N N . LYS A 1 99 ? -3.909 -0.462 -11.074 1.00 98.25 99 LYS A N 1
ATOM 778 C CA . LYS A 1 99 ? -3.242 -0.234 -12.353 1.00 98.25 99 LYS A CA 1
ATOM 779 C C . LYS A 1 99 ? -1.824 -0.794 -12.243 1.00 98.25 99 LYS A C 1
ATOM 781 O O . LYS A 1 99 ? -1.173 -0.608 -11.219 1.00 98.25 99 LYS A O 1
ATOM 786 N N . GLY A 1 100 ? -1.383 -1.442 -13.305 1.00 96.81 100 GLY A N 1
ATOM 787 C CA . GLY A 1 100 ? -0.087 -2.090 -13.455 1.00 96.81 100 GLY A CA 1
ATOM 788 C C . GLY A 1 100 ? -0.182 -3.044 -14.640 1.00 96.81 100 GLY A C 1
ATOM 789 O O . GLY A 1 100 ? -1.298 -3.396 -15.043 1.00 96.81 100 GLY A O 1
ATOM 790 N N . ARG A 1 101 ? 0.949 -3.420 -15.233 1.00 97.94 101 ARG A N 1
ATOM 791 C CA . ARG A 1 101 ? 0.957 -4.375 -16.353 1.00 97.94 101 ARG A CA 1
ATOM 792 C C . ARG A 1 101 ? 0.925 -5.838 -15.907 1.00 97.94 101 ARG A C 1
ATOM 794 O O . ARG A 1 101 ? 0.609 -6.694 -16.728 1.00 97.94 101 ARG A O 1
ATOM 801 N N . ASP A 1 102 ? 1.211 -6.099 -14.634 1.00 97.38 102 ASP A N 1
ATOM 802 C CA . ASP A 1 102 ? 1.193 -7.429 -14.029 1.00 97.38 102 ASP A CA 1
ATOM 803 C C . ASP A 1 102 ? 0.438 -7.415 -12.674 1.00 97.38 102 ASP A C 1
ATOM 805 O O . ASP A 1 102 ? -0.641 -6.809 -12.576 1.00 97.38 102 ASP A O 1
ATOM 809 N N . LEU A 1 103 ? 0.920 -8.099 -11.632 1.00 97.62 103 LEU A N 1
ATOM 810 C CA . LEU A 1 103 ? 0.121 -8.412 -10.448 1.00 97.62 103 LEU A CA 1
ATOM 811 C C . LEU A 1 103 ? 0.108 -7.284 -9.408 1.00 97.62 103 LEU A C 1
ATOM 813 O O . LEU A 1 103 ? 1.132 -6.756 -8.981 1.00 97.62 103 LEU A O 1
ATOM 817 N N . VAL A 1 104 ? -1.098 -7.012 -8.902 1.00 98.50 104 VAL A N 1
ATOM 818 C CA . VAL A 1 104 ? -1.326 -6.313 -7.632 1.00 98.50 104 VAL A CA 1
ATOM 819 C C . VAL A 1 104 ? -2.313 -7.119 -6.801 1.00 98.50 104 VAL A C 1
ATOM 821 O O . VAL A 1 104 ? -3.475 -7.280 -7.206 1.00 98.50 104 VAL A O 1
ATOM 824 N N . ALA A 1 105 ? -1.870 -7.607 -5.646 1.00 98.38 105 ALA A N 1
ATOM 825 C CA . ALA A 1 105 ? -2.662 -8.466 -4.769 1.00 98.38 105 ALA A CA 1
ATOM 826 C C . ALA A 1 105 ? -2.664 -7.963 -3.325 1.00 98.38 105 ALA A C 1
ATOM 828 O O . ALA A 1 105 ? -1.713 -7.334 -2.871 1.00 98.38 105 ALA A O 1
ATOM 829 N N . LEU A 1 106 ? -3.744 -8.255 -2.601 1.00 98.62 106 LEU A N 1
ATOM 830 C CA . LEU A 1 106 ? -3.888 -7.928 -1.188 1.00 98.62 106 LEU A CA 1
ATOM 831 C C . LEU A 1 106 ? -4.345 -9.171 -0.428 1.00 98.62 106 LEU A C 1
ATOM 833 O O . LEU A 1 106 ? -5.308 -9.824 -0.825 1.00 98.62 106 LEU A O 1
ATOM 837 N N . GLU A 1 107 ? -3.637 -9.487 0.647 1.00 98.69 107 GLU A N 1
ATOM 838 C CA . GLU A 1 107 ? -3.862 -10.657 1.490 1.00 98.69 107 GLU A CA 1
ATOM 839 C C . GLU A 1 107 ? -4.151 -10.193 2.925 1.00 98.69 107 GLU A C 1
ATOM 841 O O . GLU A 1 107 ? -3.340 -9.457 3.492 1.00 98.69 107 GLU A O 1
ATOM 846 N N . PRO A 1 108 ? -5.279 -10.580 3.539 1.00 98.50 108 PRO A N 1
ATOM 847 C CA . PRO A 1 108 ? -5.558 -10.229 4.926 1.00 98.50 108 PRO A CA 1
ATOM 848 C C . PRO A 1 108 ? -4.624 -10.976 5.888 1.00 98.50 108 PRO A C 1
ATOM 850 O O . PRO A 1 108 ? -4.246 -12.123 5.659 1.00 98.50 108 PRO A O 1
ATOM 853 N N . THR A 1 109 ? -4.292 -10.342 7.009 1.00 98.56 109 THR A N 1
ATOM 854 C CA . THR A 1 109 ? -3.597 -10.967 8.144 1.00 98.56 109 THR A CA 1
ATOM 855 C C . THR A 1 109 ? -4.427 -10.782 9.419 1.00 98.56 109 THR A C 1
ATOM 857 O O . THR A 1 109 ? -5.375 -9.997 9.411 1.00 98.56 109 THR A O 1
ATOM 860 N N . PRO A 1 110 ? -4.107 -11.468 10.535 1.00 97.94 110 PRO A N 1
ATOM 861 C CA . PRO A 1 110 ? -4.875 -11.320 11.774 1.00 97.94 110 PRO A CA 1
ATOM 862 C C . PRO A 1 110 ? -4.990 -9.875 12.286 1.00 97.94 110 PRO A C 1
ATOM 864 O O . PRO A 1 110 ? -6.032 -9.502 12.816 1.00 97.94 110 PRO A O 1
ATOM 867 N N . ASP A 1 111 ? -3.949 -9.059 12.083 1.00 97.12 111 ASP A N 1
ATOM 868 C CA . ASP A 1 111 ? -3.870 -7.684 12.597 1.00 97.12 111 ASP A CA 1
ATOM 869 C C . ASP A 1 111 ? -3.888 -6.620 11.488 1.00 97.12 111 ASP A C 1
ATOM 871 O O . ASP A 1 111 ? -3.794 -5.423 11.766 1.00 97.12 111 ASP A O 1
ATOM 875 N N . GLY A 1 112 ? -3.944 -7.027 10.221 1.00 98.56 112 GLY A N 1
ATOM 876 C CA . GLY A 1 112 ? -3.486 -6.192 9.123 1.00 98.56 112 GLY A CA 1
ATOM 877 C C . GLY A 1 112 ? -3.767 -6.756 7.741 1.00 98.56 112 GLY A C 1
ATOM 878 O O . GLY A 1 112 ? -4.658 -7.573 7.540 1.00 98.56 112 GLY A O 1
ATOM 879 N N . PHE A 1 113 ? -2.952 -6.342 6.779 1.00 98.88 113 PHE A N 1
ATOM 880 C CA . PHE A 1 113 ? -2.939 -6.922 5.440 1.00 98.88 113 PHE A CA 1
ATOM 881 C C . PHE A 1 113 ? -1.543 -6.821 4.826 1.00 98.88 113 PHE A C 1
ATOM 883 O O . PHE A 1 113 ? -0.700 -6.034 5.264 1.00 98.88 113 PHE A O 1
ATOM 890 N N . VAL A 1 114 ? -1.298 -7.622 3.799 1.00 98.81 114 VAL A N 1
ATOM 891 C CA . VAL A 1 114 ? -0.104 -7.563 2.964 1.00 98.81 114 VAL A CA 1
ATOM 892 C C . VAL A 1 114 ? -0.514 -7.131 1.565 1.00 98.81 114 VAL A C 1
ATOM 894 O O . VAL A 1 114 ? -1.436 -7.700 0.991 1.00 98.81 114 VAL A O 1
ATOM 897 N N . LEU A 1 115 ? 0.167 -6.131 1.020 1.00 98.69 115 LEU A N 1
ATOM 898 C CA . LEU A 1 115 ? 0.065 -5.721 -0.376 1.00 98.69 115 LEU A CA 1
ATOM 899 C C . LEU A 1 115 ? 1.286 -6.246 -1.128 1.00 98.69 115 LEU A C 1
ATOM 901 O O . LEU A 1 115 ? 2.419 -6.052 -0.679 1.00 98.69 115 LEU A O 1
ATOM 905 N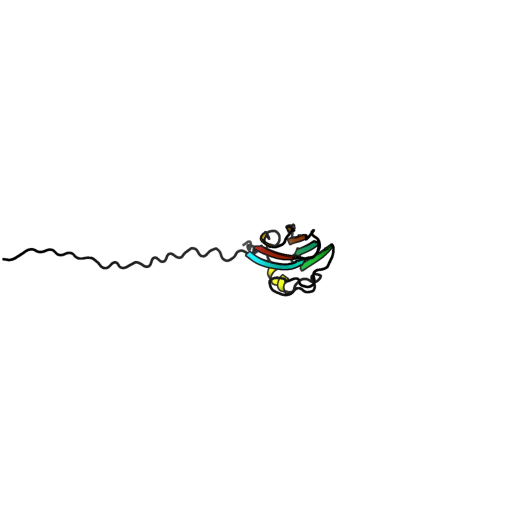 N . TYR A 1 116 ? 1.036 -6.863 -2.273 1.00 98.50 116 TYR A N 1
ATOM 906 C CA . TYR A 1 116 ? 2.053 -7.353 -3.190 1.00 98.50 116 TYR A CA 1
ATOM 907 C C . TYR A 1 116 ? 1.972 -6.583 -4.506 1.00 98.50 116 TYR A C 1
ATOM 909 O O . TYR A 1 116 ? 0.875 -6.404 -5.049 1.00 98.50 116 TYR A O 1
ATOM 917 N N . PHE A 1 117 ? 3.130 -6.161 -5.004 1.00 98.12 117 PHE A N 1
ATOM 918 C CA . PHE A 1 117 ? 3.333 -5.763 -6.394 1.00 98.12 117 PHE A CA 1
ATOM 919 C C . PHE A 1 117 ? 4.325 -6.741 -7.006 1.00 98.12 117 PHE A C 1
ATOM 921 O O . PHE A 1 117 ? 5.397 -6.919 -6.434 1.00 98.12 117 PHE A O 1
ATOM 928 N N . ASP A 1 118 ? 3.987 -7.339 -8.142 1.00 97.19 118 ASP A N 1
ATOM 929 C CA . ASP A 1 118 ? 4.930 -8.137 -8.920 1.00 97.19 118 ASP A CA 1
ATOM 930 C C . ASP A 1 118 ? 4.904 -7.656 -10.365 1.00 97.19 118 ASP A C 1
ATOM 932 O O . ASP A 1 118 ? 3.851 -7.643 -10.999 1.00 97.19 118 ASP A O 1
ATOM 936 N N . ASP A 1 119 ? 6.072 -7.262 -10.855 1.00 97.50 119 ASP A N 1
ATOM 937 C CA . ASP A 1 119 ? 6.341 -6.824 -12.211 1.00 97.50 119 ASP A CA 1
ATOM 938 C C . ASP A 1 119 ? 7.366 -7.770 -12.841 1.00 97.50 119 ASP A C 1
ATOM 940 O O . ASP A 1 119 ? 8.569 -7.557 -12.739 1.00 97.50 119 ASP A O 1
ATOM 944 N N . ALA A 1 120 ? 6.895 -8.867 -13.437 1.00 96.12 120 ALA A N 1
ATOM 945 C CA . ALA A 1 120 ? 7.759 -9.895 -14.019 1.00 96.12 120 ALA A CA 1
ATOM 946 C C . ALA A 1 120 ? 8.348 -9.603 -15.422 1.00 96.12 120 ALA A C 1
ATOM 948 O O . ALA A 1 120 ? 9.302 -10.293 -15.801 1.00 96.12 120 ALA A O 1
ATOM 949 N N . PRO A 1 121 ? 7.820 -8.686 -16.262 1.00 96.94 121 PRO A N 1
ATOM 950 C CA . PRO A 1 121 ? 8.472 -8.333 -17.525 1.00 96.94 121 PRO A CA 1
ATOM 951 C C . PRO A 1 121 ? 9.733 -7.475 -17.323 1.00 96.94 121 PRO A C 1
ATOM 953 O O . PRO A 1 121 ? 9.878 -6.789 -16.325 1.00 96.94 121 PRO A O 1
ATOM 956 N N . ASN A 1 122 ? 10.649 -7.469 -18.297 1.00 95.88 122 ASN A N 1
ATOM 957 C CA . ASN A 1 122 ? 11.875 -6.668 -18.194 1.00 95.88 122 ASN A CA 1
ATOM 958 C C . ASN A 1 122 ? 11.598 -5.152 -18.144 1.00 95.88 122 ASN A C 1
ATOM 960 O O . ASN A 1 122 ? 10.831 -4.622 -18.960 1.00 95.88 122 ASN A O 1
ATOM 964 N N . GLY A 1 123 ? 12.340 -4.465 -17.270 1.00 94.81 123 GLY A N 1
ATOM 965 C CA . GLY A 1 123 ? 12.277 -3.017 -17.055 1.00 94.81 123 GLY A CA 1
ATOM 966 C C . GLY A 1 123 ? 11.125 -2.623 -16.141 1.00 94.81 123 GLY A C 1
ATOM 967 O O . GLY A 1 123 ? 10.267 -3.441 -15.870 1.00 94.81 123 GLY A O 1
ATOM 968 N N . ALA A 1 124 ? 11.065 -1.361 -15.732 1.00 96.31 124 ALA A N 1
ATOM 969 C CA . ALA A 1 124 ? 10.065 -0.900 -14.776 1.00 96.31 124 ALA A CA 1
ATOM 970 C C . ALA A 1 124 ? 8.736 -0.464 -15.427 1.00 96.31 124 ALA A C 1
ATOM 972 O O . ALA A 1 124 ? 8.714 -0.033 -16.587 1.00 96.31 124 ALA A O 1
ATOM 973 N N . ASP A 1 125 ? 7.643 -0.476 -14.661 1.00 97.69 125 ASP A N 1
ATOM 974 C CA . ASP A 1 125 ? 6.373 0.168 -15.031 1.00 97.69 125 ASP A CA 1
ATOM 975 C C . ASP A 1 125 ? 5.696 0.854 -13.831 1.00 97.69 125 ASP A C 1
ATOM 977 O O . ASP A 1 125 ? 6.037 0.640 -12.669 1.00 97.69 125 ASP A O 1
ATOM 981 N N . THR A 1 126 ? 4.739 1.739 -14.107 1.00 97.50 126 THR A N 1
ATOM 982 C CA . THR A 1 126 ? 3.988 2.467 -13.083 1.00 97.50 126 THR A CA 1
ATOM 983 C C . THR A 1 126 ? 2.846 1.623 -12.534 1.00 97.50 126 THR A C 1
ATOM 985 O O . THR A 1 126 ? 1.888 1.299 -13.246 1.00 97.50 126 THR A O 1
ATOM 988 N N . TYR A 1 127 ? 2.872 1.402 -11.224 1.00 98.31 127 TYR A N 1
ATOM 989 C CA . TYR A 1 127 ? 1.804 0.741 -10.486 1.00 98.31 127 TYR A CA 1
ATOM 990 C C . TYR A 1 127 ? 1.038 1.736 -9.613 1.00 98.31 127 TYR A C 1
ATOM 992 O O . TYR A 1 127 ? 1.576 2.723 -9.111 1.00 98.31 127 TYR A O 1
ATOM 1000 N N . SER A 1 128 ? -0.257 1.485 -9.430 1.00 98.38 128 SER A N 1
ATOM 1001 C CA . SER A 1 128 ? -1.109 2.238 -8.509 1.00 98.38 128 SER A CA 1
ATOM 1002 C C . SER A 1 128 ? -2.240 1.360 -7.994 1.00 98.38 128 SER A C 1
ATOM 1004 O O . SER A 1 128 ? -2.874 0.642 -8.765 1.00 98.38 128 SER A O 1
ATOM 1006 N N . VAL A 1 129 ? -2.521 1.426 -6.698 1.00 98.75 129 VAL A N 1
ATOM 1007 C CA . VAL A 1 129 ? -3.614 0.700 -6.050 1.00 98.75 129 VAL A CA 1
ATOM 1008 C C . VAL A 1 129 ? -4.346 1.617 -5.084 1.00 98.75 129 VAL A C 1
ATOM 1010 O O . VAL A 1 129 ? -3.717 2.361 -4.336 1.00 98.75 129 VAL A O 1
ATOM 1013 N N . THR A 1 130 ? -5.674 1.545 -5.082 1.00 98.75 130 THR A N 1
ATOM 1014 C CA . THR A 1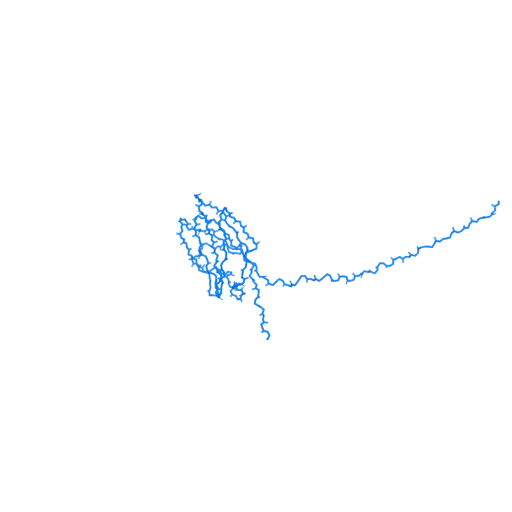 130 ? -6.526 2.173 -4.070 1.00 98.75 130 THR A CA 1
ATOM 1015 C C . THR A 1 130 ? -7.163 1.085 -3.219 1.00 98.75 130 THR A C 1
ATOM 1017 O O . THR A 1 130 ? -7.854 0.197 -3.729 1.00 98.75 130 THR A O 1
ATOM 1020 N N . ILE A 1 131 ? -6.944 1.179 -1.915 1.00 98.75 131 ILE A N 1
ATOM 1021 C CA . ILE A 1 131 ? -7.386 0.237 -0.895 1.00 98.75 131 ILE A CA 1
ATOM 1022 C C . ILE A 1 131 ? -8.458 0.931 -0.057 1.00 98.75 131 ILE A C 1
ATOM 1024 O O . ILE A 1 131 ? -8.217 2.014 0.470 1.00 98.75 131 ILE A O 1
ATOM 1028 N N . ALA A 1 132 ? -9.633 0.323 0.061 1.00 98.19 132 ALA A N 1
ATOM 1029 C CA . ALA A 1 132 ? -10.653 0.740 1.015 1.00 98.19 132 ALA A CA 1
ATOM 1030 C C . ALA A 1 132 ? -10.421 0.010 2.340 1.00 98.19 132 ALA A C 1
ATOM 1032 O O . ALA A 1 132 ? -10.337 -1.219 2.357 1.00 98.19 132 ALA A O 1
ATOM 1033 N N . ILE A 1 133 ? -10.330 0.756 3.438 1.00 98.19 133 ILE A N 1
ATOM 1034 C CA . ILE A 1 133 ? -10.099 0.222 4.781 1.00 98.19 133 ILE A CA 1
ATOM 1035 C C . ILE A 1 133 ? -11.290 0.608 5.665 1.00 98.19 133 ILE A C 1
ATOM 1037 O O . ILE A 1 133 ? -11.503 1.803 5.894 1.00 98.19 133 ILE A O 1
ATOM 1041 N N . PRO A 1 134 ? -12.092 -0.354 6.151 1.00 96.94 134 PRO A N 1
ATOM 1042 C CA . PRO A 1 134 ? -13.263 -0.026 6.945 1.00 96.94 134 PRO A CA 1
ATOM 1043 C C . PRO A 1 134 ? -12.900 0.619 8.286 1.00 96.94 134 PRO A C 1
ATOM 1045 O O . PRO A 1 134 ? -11.898 0.297 8.925 1.00 96.94 134 PRO A O 1
ATOM 1048 N N . LYS A 1 135 ? -13.757 1.521 8.759 1.00 95.31 135 LYS A N 1
ATOM 1049 C CA . LYS A 1 135 ? -13.718 2.028 10.133 1.00 95.31 135 LYS A CA 1
ATOM 1050 C C . LYS A 1 135 ? -14.146 0.921 11.088 1.00 95.31 135 LYS A C 1
ATOM 1052 O O . LYS A 1 135 ? -15.123 0.219 10.833 1.00 95.31 135 LYS A O 1
ATOM 1057 N N . LYS A 1 136 ? -13.475 0.812 12.238 1.00 90.94 136 LYS A N 1
ATOM 1058 C CA . LYS A 1 136 ? -13.935 -0.081 13.308 1.00 90.94 136 LYS A CA 1
ATOM 1059 C C . LYS A 1 136 ? -15.322 0.359 13.761 1.00 90.94 136 LYS A C 1
ATOM 1061 O O . LYS A 1 136 ? -15.512 1.498 14.184 1.00 90.94 136 LYS A O 1
ATOM 1066 N N . VAL A 1 137 ? -16.286 -0.552 13.710 1.00 81.88 137 VAL A N 1
ATOM 1067 C CA . VAL A 1 137 ? -17.588 -0.318 14.333 1.00 81.88 137 VAL A CA 1
ATOM 1068 C C . VAL A 1 137 ? -17.369 -0.388 15.840 1.00 81.88 137 VAL A C 1
ATOM 1070 O O . VAL A 1 137 ? -16.986 -1.436 16.362 1.00 81.88 137 VAL A O 1
ATOM 1073 N N . GLY A 1 138 ? -17.559 0.730 16.542 1.00 64.94 138 GLY A N 1
ATOM 1074 C CA . GLY A 1 138 ? -17.521 0.735 18.001 1.00 64.94 138 GLY A CA 1
ATOM 1075 C C . GLY A 1 138 ? -18.538 -0.276 18.521 1.00 64.94 138 GLY A C 1
ATOM 1076 O O . GLY A 1 138 ? -19.740 -0.093 18.327 1.00 64.94 138 GLY A O 1
ATOM 1077 N N . ARG A 1 139 ? -18.069 -1.361 19.147 1.00 54.50 139 ARG A N 1
ATOM 1078 C CA . ARG A 1 139 ? -18.958 -2.207 19.944 1.00 54.50 139 ARG A CA 1
ATOM 1079 C C . ARG A 1 139 ? -19.423 -1.342 21.113 1.00 54.50 139 ARG A C 1
ATOM 1081 O O . ARG A 1 139 ? -18.591 -0.906 21.904 1.00 54.50 139 ARG A O 1
ATOM 1088 N N . LYS A 1 140 ? -20.715 -1.010 21.125 1.00 38.00 140 LYS A N 1
ATOM 1089 C CA . LYS A 1 140 ? -21.375 -0.453 22.308 1.00 38.00 140 LYS A CA 1
ATOM 1090 C C . LYS A 1 140 ? -21.372 -1.478 23.432 1.00 38.00 140 LYS A C 1
ATOM 1092 O O . LYS A 1 140 ? -21.459 -2.684 23.105 1.00 38.00 140 LYS A O 1
#

pLDDT: mean 86.68, std 18.72, range [38.0, 98.88]

Sequence (140 aa):
MKPLLASACALALLFSTSCCTTPQPPADHYEYLTISGLIDGSEKFTFSPAGVQWVHRHWSEPDDMVFDGSPWYNPRKTPARWSQYASLDLPHATITKRKGRDLVALEPTPDGFVLYFDDAPNGADTYSVTIAIPKKVGRK

Foldseek 3Di:
DDDDDDDDDDDDDDPDPPPPPPPDPPDQQWDKKKKKFKDFFKKKWWQFLVFIAIDDDDDDDTQFMDIRNHTDRDSRGGDPCSNVQSQFQAQPKDWPDKDDPDDWDWAGDPGHIMIMDGDPDGDIDMIMIMIITGGDDPDD